Protein AF-A0A150S8U7-F1 (afdb_monomer)

Mean predicted aligned error: 3.91 Å

Organism: Sorangium cellulosum (NCBI:txid56)

Sequence (123 aa):
QQMMAIQYTLAMVSPQPTDPLVDKAYLEGILPKLAAAARTADKGKTPPDPVKATKGNRKIEVDMGKGCTERTPSNLLAQRAGSSLKAAYDAGILVVSCHDSLWECHQSTRDPDDVLCHAAPRR

Foldseek 3Di:
DVVVLVVVVCVLLDDDPPFADAAPVCVVLQLVQLLVLQVVQAPADADPRQWDQDDNSQEIEGEGADDFDQCSQQCSAVVGSPHGLQRSRNNNRQWYWYDHQFKIKIAGSVDRVDIDMDGDPDD

Structure (mmCIF, N/CA/C/O backbone):
data_AF-A0A150S8U7-F1
#
_entry.id   AF-A0A150S8U7-F1
#
loop_
_atom_site.group_PDB
_atom_site.id
_atom_site.type_symbol
_atom_site.label_atom_id
_atom_site.label_alt_id
_atom_site.label_comp_id
_atom_site.label_asym_id
_atom_site.label_entity_id
_atom_site.label_seq_id
_atom_site.pdbx_PDB_ins_code
_atom_site.Cartn_x
_atom_site.Cartn_y
_atom_site.Cartn_z
_atom_site.occupancy
_atom_site.B_iso_or_equiv
_atom_site.auth_seq_id
_atom_site.auth_comp_id
_atom_site.auth_asym_id
_atom_site.auth_atom_id
_atom_site.pdbx_PDB_model_num
ATOM 1 N N . GLN A 1 1 ? -9.887 2.140 -20.756 1.00 59.78 1 GLN A N 1
ATOM 2 C CA . GLN A 1 1 ? -9.363 1.226 -19.714 1.00 59.78 1 GLN A CA 1
ATOM 3 C C . GLN A 1 1 ? -8.787 1.982 -18.514 1.00 59.78 1 GLN A C 1
ATOM 5 O O . GLN A 1 1 ? -9.237 1.705 -17.414 1.00 59.78 1 GLN A O 1
ATOM 10 N N . GLN A 1 2 ? -7.914 2.987 -18.683 1.00 58.22 2 GLN A N 1
ATOM 11 C CA . GLN A 1 2 ? -7.396 3.778 -17.544 1.00 58.22 2 GLN A CA 1
ATOM 12 C C . GLN A 1 2 ? -8.481 4.482 -16.704 1.00 58.22 2 GLN A C 1
ATOM 14 O O . GLN A 1 2 ? -8.423 4.422 -15.483 1.00 58.22 2 GLN A O 1
ATOM 19 N N . MET A 1 3 ? -9.515 5.072 -17.323 1.00 63.66 3 MET A N 1
ATOM 20 C CA . MET A 1 3 ? -10.617 5.695 -16.560 1.00 63.66 3 MET A CA 1
ATOM 21 C C . MET A 1 3 ? -11.361 4.702 -15.647 1.00 63.66 3 MET A C 1
ATOM 23 O O . MET A 1 3 ? -11.727 5.062 -14.533 1.00 63.66 3 MET A O 1
ATOM 27 N N . MET A 1 4 ? -11.531 3.448 -16.085 1.00 70.56 4 MET A N 1
ATOM 28 C CA . MET A 1 4 ? -12.193 2.404 -15.288 1.00 70.56 4 MET A CA 1
ATOM 29 C C . MET A 1 4 ? -11.333 1.977 -14.097 1.00 70.56 4 MET A C 1
ATOM 31 O O . MET A 1 4 ? -11.852 1.808 -12.999 1.00 70.56 4 MET A O 1
ATOM 35 N N . ALA A 1 5 ? -10.016 1.860 -14.290 1.00 73.69 5 ALA A N 1
ATOM 36 C CA . ALA A 1 5 ? -9.088 1.553 -13.207 1.00 73.69 5 ALA A CA 1
ATOM 37 C C . ALA A 1 5 ? -9.086 2.650 -12.129 1.00 73.69 5 ALA A C 1
ATOM 39 O O . ALA A 1 5 ? -9.141 2.355 -10.940 1.00 73.69 5 ALA A O 1
ATOM 40 N N . ILE A 1 6 ? -9.129 3.927 -12.521 1.00 72.50 6 ILE A N 1
ATOM 41 C CA . ILE A 1 6 ? -9.225 5.043 -11.565 1.00 72.50 6 ILE A CA 1
ATOM 42 C C . ILE A 1 6 ? -10.532 4.970 -10.759 1.00 72.50 6 ILE A C 1
ATOM 44 O O . ILE A 1 6 ? -10.514 5.119 -9.541 1.00 72.50 6 ILE A O 1
ATOM 48 N N . GLN A 1 7 ? -11.669 4.710 -11.408 1.00 76.19 7 GLN A N 1
ATOM 49 C CA . GLN A 1 7 ? -12.949 4.573 -10.702 1.00 76.19 7 GLN A CA 1
ATOM 50 C C . GLN A 1 7 ? -12.953 3.381 -9.739 1.00 76.19 7 GLN A C 1
ATOM 52 O O . GLN A 1 7 ? -13.422 3.504 -8.609 1.00 76.19 7 GLN A O 1
ATOM 57 N N . TYR A 1 8 ? -12.384 2.249 -10.152 1.00 79.94 8 TYR A N 1
ATOM 58 C CA . TYR A 1 8 ? -12.320 1.056 -9.315 1.00 79.94 8 TYR A CA 1
ATOM 59 C C . TYR A 1 8 ? -11.376 1.239 -8.121 1.00 79.94 8 TYR A C 1
ATOM 61 O O . TYR A 1 8 ? -11.747 0.942 -6.992 1.00 79.94 8 TYR A O 1
ATOM 69 N N . THR A 1 9 ? -10.197 1.837 -8.319 1.00 80.56 9 THR A N 1
ATOM 70 C CA . THR A 1 9 ? -9.272 2.144 -7.211 1.00 80.56 9 THR A CA 1
ATOM 71 C C . THR A 1 9 ? -9.876 3.117 -6.196 1.00 80.56 9 THR A C 1
ATOM 73 O O . THR A 1 9 ? -9.630 2.981 -4.995 1.00 80.56 9 THR A O 1
ATOM 76 N N . LEU A 1 10 ? -10.707 4.068 -6.642 1.00 83.56 10 LEU A N 1
ATOM 77 C CA . LEU A 1 10 ? -11.494 4.924 -5.750 1.00 83.56 10 LEU A CA 1
ATOM 78 C C . LEU A 1 10 ? -12.527 4.120 -4.956 1.00 83.56 10 LEU A C 1
ATOM 80 O O . LEU A 1 10 ? -12.690 4.376 -3.765 1.00 83.56 10 LEU A O 1
ATOM 84 N N . ALA A 1 11 ? -13.191 3.142 -5.572 1.00 86.31 11 ALA A N 1
ATOM 85 C CA . ALA A 1 11 ? -14.135 2.269 -4.879 1.00 86.31 11 ALA A CA 1
ATOM 86 C C . ALA A 1 11 ? -13.437 1.381 -3.830 1.00 86.31 11 ALA A C 1
ATOM 88 O O . ALA A 1 11 ? -13.929 1.270 -2.708 1.00 86.31 11 ALA A O 1
ATOM 89 N N . MET A 1 12 ? -12.255 0.837 -4.142 1.00 89.12 12 MET A N 1
ATOM 90 C CA . MET A 1 12 ? -11.473 0.011 -3.208 1.00 89.12 12 MET A CA 1
ATOM 91 C C . MET A 1 12 ? -11.088 0.770 -1.927 1.00 89.12 12 MET A C 1
ATOM 93 O O . MET A 1 12 ? -11.117 0.202 -0.839 1.00 89.12 12 MET A O 1
ATOM 97 N N . VAL A 1 13 ? -10.751 2.063 -2.032 1.00 90.88 13 VAL A N 1
ATOM 98 C CA . VAL A 1 13 ? -10.351 2.897 -0.878 1.00 90.88 13 VAL A CA 1
ATOM 99 C C . VAL A 1 13 ? -11.517 3.654 -0.231 1.00 90.88 13 VAL A C 1
ATOM 101 O O . VAL A 1 13 ? -11.338 4.318 0.792 1.00 90.88 13 VAL A O 1
ATOM 104 N N . SER A 1 14 ? -12.712 3.591 -0.819 1.00 89.50 14 SER A N 1
ATOM 105 C CA . SER A 1 14 ? -13.884 4.272 -0.274 1.00 89.50 14 SER A CA 1
ATOM 106 C C . SER A 1 14 ? -14.325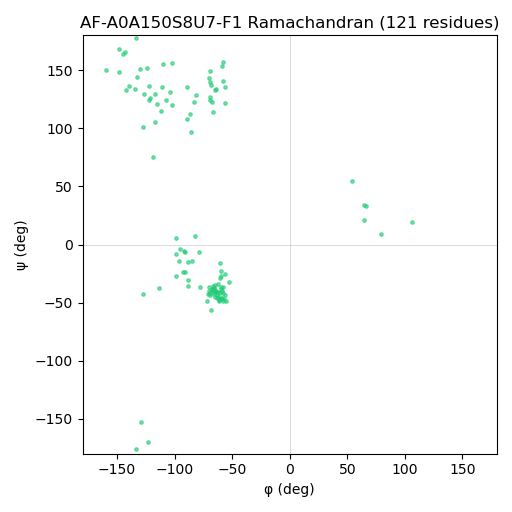 3.591 1.029 1.00 89.50 14 SER A C 1
ATOM 108 O O . SER A 1 14 ? -14.554 2.375 1.028 1.00 89.50 14 SER A O 1
ATOM 110 N N . PRO A 1 15 ? -14.434 4.343 2.142 1.00 87.44 15 PRO A N 1
ATOM 111 C CA . PRO A 1 15 ? -14.848 3.785 3.418 1.00 87.44 15 PRO A CA 1
ATOM 112 C C . PRO A 1 15 ? -16.322 3.377 3.386 1.00 87.44 15 PRO A C 1
ATOM 114 O O . PRO A 1 15 ? -17.173 4.097 2.862 1.00 87.44 15 PRO A O 1
ATOM 117 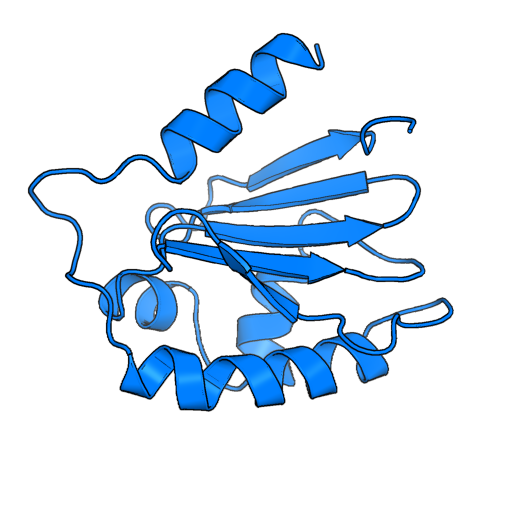N N . GLN A 1 16 ? -16.619 2.239 3.996 1.00 91.81 16 GLN A N 1
ATOM 118 C CA . GLN A 1 16 ? -17.958 1.756 4.303 1.00 91.81 16 GLN A CA 1
ATOM 119 C C . GLN A 1 16 ? -18.268 1.988 5.792 1.00 91.81 16 GLN A C 1
ATOM 121 O O . GLN A 1 16 ? -17.341 2.056 6.602 1.00 91.81 16 GLN A O 1
ATOM 126 N N . PRO A 1 17 ? -19.551 2.080 6.193 1.00 90.00 17 PRO A N 1
ATOM 127 C CA . PRO A 1 17 ? -19.930 2.309 7.593 1.00 90.00 17 PRO A CA 1
ATOM 128 C C . PRO A 1 17 ? -19.379 1.275 8.586 1.00 90.00 17 PRO A C 1
ATOM 130 O O . PRO A 1 17 ? -19.235 1.576 9.766 1.00 90.00 17 PRO A O 1
ATOM 133 N N . THR A 1 18 ? -19.086 0.064 8.113 1.00 91.38 18 THR A N 1
ATOM 134 C CA . THR A 1 18 ? -18.569 -1.055 8.910 1.00 91.38 18 THR A CA 1
ATOM 135 C C . THR A 1 18 ? -17.047 -1.178 8.881 1.00 91.38 18 THR A C 1
ATOM 137 O O . THR A 1 18 ? -16.509 -2.059 9.550 1.00 91.38 18 THR A O 1
ATOM 140 N N . ASP A 1 19 ? -16.345 -0.351 8.099 1.00 93.25 19 ASP A N 1
ATOM 141 C CA . ASP A 1 19 ? -14.887 -0.420 8.035 1.00 93.25 19 ASP A CA 1
ATOM 142 C C . ASP A 1 19 ? -14.262 0.070 9.351 1.00 93.25 19 ASP A C 1
ATOM 144 O O . ASP A 1 19 ? -14.719 1.070 9.921 1.00 93.25 19 ASP A O 1
ATOM 148 N N . PRO A 1 20 ? -13.156 -0.548 9.801 1.00 95.50 20 PRO A N 1
ATOM 149 C CA . PRO A 1 20 ? -12.441 -0.088 10.980 1.00 95.50 20 PRO A CA 1
ATOM 150 C C . PRO A 1 20 ? -11.950 1.360 10.858 1.00 95.50 20 PRO A C 1
ATOM 152 O O . PRO A 1 20 ? -11.699 1.902 9.765 1.00 95.50 20 PRO A O 1
ATOM 155 N N . LEU A 1 21 ? -11.803 1.998 12.019 1.00 96.06 21 LEU A N 1
ATOM 156 C CA . LEU A 1 21 ? -11.125 3.283 12.132 1.00 96.06 21 LEU A CA 1
ATOM 157 C C . LEU A 1 21 ? -9.629 3.098 11.878 1.00 96.06 21 LEU A C 1
ATOM 159 O O . LEU A 1 21 ? -9.061 2.053 12.180 1.00 96.06 21 LEU A O 1
ATOM 163 N N . VAL A 1 22 ? -8.995 4.133 11.331 1.00 96.56 22 VAL A N 1
ATOM 164 C CA . VAL A 1 22 ? -7.556 4.102 11.068 1.00 96.56 22 VAL A CA 1
ATOM 165 C C . VAL A 1 22 ? -6.783 4.077 12.385 1.00 96.56 22 VAL A C 1
ATOM 167 O O . VAL A 1 22 ? -6.878 5.014 13.182 1.00 96.56 22 VAL A O 1
ATOM 170 N N . ASP A 1 23 ? -5.960 3.049 12.559 1.00 97.31 23 ASP A N 1
ATOM 171 C CA . ASP A 1 23 ? -4.993 2.949 13.643 1.00 97.31 23 ASP A CA 1
ATOM 172 C C . ASP A 1 23 ? -3.675 3.635 13.243 1.00 97.31 23 ASP A C 1
ATOM 174 O O . ASP A 1 23 ? -2.933 3.193 12.360 1.00 97.31 23 ASP A O 1
ATOM 178 N N . LYS A 1 24 ? -3.373 4.748 13.918 1.00 95.62 24 LYS A N 1
ATOM 179 C CA . LYS A 1 24 ? -2.141 5.512 13.692 1.00 95.62 24 LYS A CA 1
ATOM 180 C C . LYS A 1 24 ? -0.892 4.777 14.180 1.00 95.62 24 LYS A C 1
ATOM 182 O O . LYS A 1 24 ? 0.134 4.858 13.511 1.00 95.62 24 LYS A O 1
ATOM 187 N N . ALA A 1 25 ? -0.973 4.045 15.292 1.00 96.31 25 ALA A N 1
ATOM 188 C CA . ALA A 1 25 ? 0.169 3.319 15.843 1.00 96.31 25 ALA A CA 1
ATOM 189 C C . ALA A 1 25 ? 0.577 2.168 14.913 1.00 96.31 25 ALA A C 1
ATOM 191 O O . ALA A 1 25 ? 1.766 1.938 14.678 1.00 96.31 25 ALA A O 1
ATOM 192 N N . TYR A 1 26 ? -0.408 1.496 14.308 1.00 96.62 26 TYR A N 1
ATOM 193 C CA . TYR A 1 26 ? -0.146 0.512 13.260 1.00 96.62 26 TYR A CA 1
ATOM 194 C C . TYR A 1 26 ? 0.603 1.132 12.072 1.00 96.62 26 TYR A C 1
ATOM 196 O O . TYR A 1 26 ? 1.600 0.570 11.613 1.00 96.62 26 TYR A O 1
ATOM 204 N N . LEU A 1 27 ? 0.169 2.303 11.592 1.00 96.44 27 LEU A N 1
ATOM 205 C CA . LEU A 1 27 ? 0.824 3.003 10.483 1.00 96.44 27 LEU A CA 1
ATOM 206 C C . LEU A 1 27 ? 2.269 3.391 10.799 1.00 96.44 27 LEU A C 1
ATOM 208 O O . LEU A 1 27 ? 3.168 3.097 10.011 1.00 96.44 27 LEU A O 1
ATOM 212 N N . GLU A 1 28 ? 2.504 3.997 11.960 1.00 96.06 28 GLU A N 1
ATOM 213 C CA . GLU A 1 28 ? 3.846 4.368 12.420 1.00 96.06 28 GLU A CA 1
ATOM 214 C C . GLU A 1 28 ? 4.779 3.151 12.496 1.00 96.06 28 GLU A C 1
ATOM 216 O O . GLU A 1 28 ? 5.952 3.239 12.131 1.00 96.06 28 GLU A O 1
ATOM 221 N N . GLY A 1 29 ? 4.251 1.988 12.891 1.00 95.50 29 GLY A N 1
ATOM 222 C CA . GLY A 1 29 ? 5.008 0.741 12.945 1.00 95.50 29 GLY A CA 1
ATOM 223 C C . GLY A 1 29 ? 5.225 0.060 11.589 1.00 95.50 29 GLY A C 1
ATOM 224 O O . GLY A 1 29 ? 6.276 -0.551 11.375 1.00 95.50 29 GLY A O 1
ATOM 225 N N . ILE A 1 30 ? 4.251 0.115 10.673 1.00 96.94 30 ILE A N 1
ATOM 226 C CA . ILE A 1 30 ? 4.284 -0.663 9.424 1.00 96.94 30 ILE A CA 1
ATOM 227 C C . ILE A 1 30 ? 4.993 0.063 8.279 1.00 96.94 30 ILE A C 1
ATOM 229 O O . ILE A 1 30 ? 5.688 -0.584 7.496 1.00 96.94 30 ILE A O 1
ATOM 233 N N . LEU A 1 31 ? 4.871 1.390 8.179 1.00 96.81 31 LEU A N 1
ATOM 234 C CA . LEU A 1 31 ? 5.474 2.173 7.097 1.00 96.81 31 LEU A CA 1
ATOM 235 C C . LEU A 1 31 ? 7.005 2.004 7.003 1.00 96.81 31 LEU A C 1
ATOM 237 O O . LEU A 1 31 ? 7.483 1.689 5.909 1.00 96.81 31 LEU A O 1
ATOM 241 N N . PRO A 1 32 ? 7.800 2.114 8.091 1.00 96.19 32 PRO A N 1
ATOM 242 C CA . PRO A 1 32 ? 9.245 1.889 8.006 1.00 96.19 32 PRO A CA 1
ATOM 243 C C . PRO A 1 32 ? 9.596 0.438 7.645 1.00 96.19 32 PRO A C 1
ATOM 245 O O . PRO A 1 32 ? 10.546 0.203 6.895 1.00 96.19 32 PRO A O 1
ATOM 248 N N . LYS A 1 33 ? 8.808 -0.544 8.109 1.00 95.69 33 LYS A N 1
ATOM 249 C CA . LYS A 1 33 ? 8.996 -1.962 7.757 1.00 95.69 33 LYS A CA 1
ATOM 250 C C . LYS A 1 33 ? 8.731 -2.210 6.276 1.00 95.69 33 LYS A C 1
ATOM 252 O O . LYS A 1 33 ? 9.509 -2.902 5.627 1.00 95.69 33 LYS A O 1
ATOM 257 N N . LEU A 1 34 ? 7.678 -1.609 5.723 1.00 95.88 34 LEU A N 1
ATOM 258 C CA . LEU A 1 34 ? 7.385 -1.664 4.293 1.00 95.88 34 LEU A CA 1
ATOM 259 C C . LEU A 1 34 ? 8.451 -0.933 3.471 1.00 95.88 34 LEU A C 1
ATOM 261 O O . LEU A 1 34 ? 8.810 -1.406 2.399 1.00 95.88 34 LEU A O 1
ATOM 265 N N . ALA A 1 35 ? 9.014 0.169 3.970 1.00 95.62 35 ALA A N 1
ATOM 266 C CA . ALA A 1 35 ? 10.108 0.857 3.288 1.00 95.62 35 ALA A CA 1
ATOM 267 C C . ALA A 1 35 ? 11.386 0.005 3.245 1.00 95.62 35 ALA A C 1
ATOM 269 O O . ALA A 1 35 ? 12.093 -0.008 2.236 1.00 95.62 35 ALA A O 1
ATOM 270 N N . ALA A 1 36 ? 11.692 -0.732 4.315 1.00 93.94 36 ALA A N 1
ATOM 271 C CA . ALA A 1 36 ? 12.756 -1.735 4.302 1.00 93.94 36 ALA A CA 1
ATOM 272 C C . ALA A 1 36 ? 12.420 -2.894 3.344 1.00 93.94 36 ALA A C 1
ATOM 274 O O . ALA A 1 36 ? 13.250 -3.269 2.519 1.00 93.94 36 ALA A O 1
ATOM 275 N N . ALA A 1 37 ? 11.186 -3.404 3.386 1.00 92.56 37 ALA A N 1
ATOM 276 C CA . ALA A 1 37 ? 10.704 -4.461 2.502 1.00 92.56 37 ALA A CA 1
ATOM 277 C C . ALA A 1 37 ? 10.841 -4.092 1.020 1.00 92.56 37 ALA A C 1
ATOM 279 O O . ALA A 1 37 ? 11.379 -4.885 0.248 1.00 92.56 37 ALA A O 1
ATOM 280 N N . ALA A 1 38 ? 10.419 -2.884 0.640 1.00 93.06 38 ALA A N 1
ATOM 281 C CA . ALA A 1 38 ? 10.512 -2.368 -0.719 1.00 93.06 38 ALA A CA 1
ATOM 282 C C . ALA A 1 38 ? 11.957 -2.423 -1.223 1.00 93.06 38 ALA A C 1
ATOM 284 O O . ALA A 1 38 ? 12.208 -3.029 -2.256 1.00 93.06 38 ALA A O 1
ATOM 285 N N . ARG A 1 39 ? 12.923 -1.932 -0.433 1.00 93.12 39 ARG A N 1
ATOM 286 C CA . ARG A 1 39 ? 14.356 -1.964 -0.786 1.00 93.12 39 ARG A CA 1
ATOM 287 C C . ARG A 1 39 ? 14.911 -3.376 -1.000 1.00 93.12 39 ARG A C 1
ATOM 289 O O . ARG A 1 39 ? 15.872 -3.539 -1.740 1.00 93.12 39 ARG A O 1
A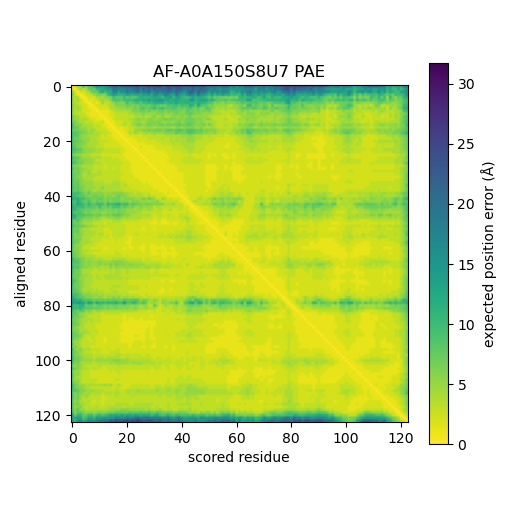TOM 296 N N . THR A 1 40 ? 14.328 -4.390 -0.359 1.00 89.56 40 THR A N 1
ATOM 297 C CA . THR A 1 40 ? 14.739 -5.797 -0.539 1.00 89.56 40 THR A CA 1
ATOM 298 C C . THR A 1 40 ? 14.025 -6.507 -1.688 1.00 89.56 40 THR A C 1
ATOM 300 O O . THR A 1 40 ? 14.569 -7.448 -2.260 1.00 89.56 40 THR A O 1
ATOM 303 N N . ALA A 1 41 ? 12.785 -6.115 -1.986 1.00 87.81 41 ALA A N 1
ATOM 304 C CA . ALA A 1 41 ? 11.941 -6.760 -2.989 1.00 87.81 41 ALA A CA 1
ATOM 305 C C . ALA A 1 41 ? 12.094 -6.132 -4.382 1.00 87.81 41 ALA A C 1
ATOM 307 O O . ALA A 1 41 ? 11.801 -6.782 -5.387 1.00 87.81 41 ALA A O 1
ATOM 308 N N . ASP A 1 42 ? 12.522 -4.873 -4.433 1.00 86.44 42 ASP A N 1
ATOM 309 C CA . ASP A 1 42 ? 12.738 -4.120 -5.659 1.00 86.44 42 ASP A CA 1
ATOM 310 C C . ASP A 1 42 ? 13.860 -4.726 -6.501 1.00 86.44 42 ASP A C 1
ATOM 312 O O . ASP A 1 42 ? 14.941 -5.057 -6.017 1.00 86.44 42 ASP A O 1
ATOM 316 N N . LYS A 1 43 ? 13.577 -4.880 -7.793 1.00 88.44 43 LYS A N 1
ATOM 317 C CA . LYS A 1 43 ? 14.516 -5.404 -8.792 1.00 88.44 43 LYS A CA 1
ATOM 318 C C . LYS A 1 43 ? 15.186 -4.286 -9.597 1.00 88.44 43 LYS A C 1
ATOM 320 O O . LYS A 1 43 ? 15.863 -4.565 -10.585 1.00 88.44 43 LYS A O 1
ATOM 325 N N . GLY A 1 44 ? 14.937 -3.032 -9.231 1.00 89.06 44 GLY A N 1
ATOM 326 C CA . GLY A 1 44 ? 15.514 -1.824 -9.801 1.00 89.06 44 GLY A CA 1
ATOM 327 C C . GLY A 1 44 ? 16.087 -0.909 -8.719 1.00 89.06 44 GLY A C 1
ATOM 328 O O . GLY A 1 44 ? 16.518 -1.356 -7.658 1.00 89.06 44 GLY A O 1
ATOM 329 N N . LYS A 1 45 ? 16.127 0.396 -9.004 1.00 91.19 45 LYS A N 1
ATOM 330 C CA . LYS A 1 45 ? 16.580 1.406 -8.044 1.00 91.19 45 LYS A CA 1
ATOM 331 C C . LYS A 1 45 ? 15.395 1.894 -7.214 1.00 91.19 45 LYS A C 1
ATOM 333 O O . LYS A 1 45 ? 14.577 2.659 -7.721 1.00 91.19 45 LYS A O 1
ATOM 338 N N . THR A 1 46 ? 15.353 1.500 -5.944 1.00 91.25 46 THR A N 1
ATOM 339 C CA . THR A 1 46 ? 14.310 1.954 -5.018 1.00 91.25 46 THR A CA 1
ATOM 340 C C . THR A 1 46 ? 14.397 3.461 -4.788 1.00 91.25 46 THR A C 1
ATOM 342 O O . THR A 1 46 ? 15.496 3.978 -4.551 1.00 91.25 46 THR A O 1
ATOM 345 N N . PRO A 1 47 ? 13.267 4.185 -4.843 1.00 91.00 47 PRO A N 1
ATOM 346 C CA . PRO A 1 47 ? 13.217 5.592 -4.467 1.00 91.00 47 PRO A CA 1
ATOM 347 C C . PRO A 1 47 ? 13.676 5.830 -3.014 1.00 91.00 47 PRO A C 1
ATOM 349 O O . PRO A 1 47 ? 13.596 4.915 -2.191 1.00 91.00 47 PRO A O 1
ATOM 352 N N . PRO A 1 48 ? 14.134 7.049 -2.664 1.00 90.06 48 PRO A N 1
ATOM 353 C CA . PRO A 1 48 ? 14.527 7.387 -1.292 1.00 90.06 48 PRO A CA 1
ATOM 354 C C . PRO A 1 48 ? 13.409 7.156 -0.266 1.00 90.06 48 PRO A C 1
ATOM 356 O O . PRO A 1 48 ? 13.660 6.526 0.764 1.00 90.06 48 PRO A O 1
ATOM 359 N N . ASP A 1 49 ? 12.183 7.564 -0.613 1.00 91.56 49 ASP A N 1
ATOM 360 C CA . ASP A 1 49 ? 10.973 7.458 0.210 1.00 91.56 49 ASP A CA 1
ATOM 361 C C . ASP A 1 49 ? 9.930 6.577 -0.493 1.00 91.56 49 ASP A C 1
ATOM 363 O O . ASP A 1 49 ? 8.970 7.079 -1.079 1.00 91.56 49 ASP A O 1
ATOM 367 N N . PRO A 1 50 ? 10.125 5.247 -0.499 1.00 94.69 50 PRO A N 1
ATOM 368 C CA . PRO A 1 50 ? 9.334 4.352 -1.331 1.00 94.69 50 PRO A CA 1
ATOM 369 C C . PRO A 1 50 ? 7.951 4.061 -0.755 1.00 94.69 50 PRO A C 1
ATOM 371 O O . PRO A 1 50 ? 7.188 3.363 -1.398 1.00 94.69 50 PRO A O 1
ATOM 374 N N . VAL A 1 51 ? 7.617 4.499 0.462 1.00 97.00 51 VAL A N 1
ATOM 375 C CA . VAL A 1 51 ? 6.349 4.129 1.107 1.00 97.00 51 VAL A CA 1
ATOM 376 C C . VAL A 1 51 ? 5.681 5.335 1.732 1.00 97.00 51 VAL A C 1
ATOM 378 O O . VAL A 1 51 ? 6.314 6.095 2.462 1.00 97.00 51 VAL A O 1
ATOM 381 N N . LYS A 1 52 ? 4.378 5.476 1.490 1.00 96.31 52 LY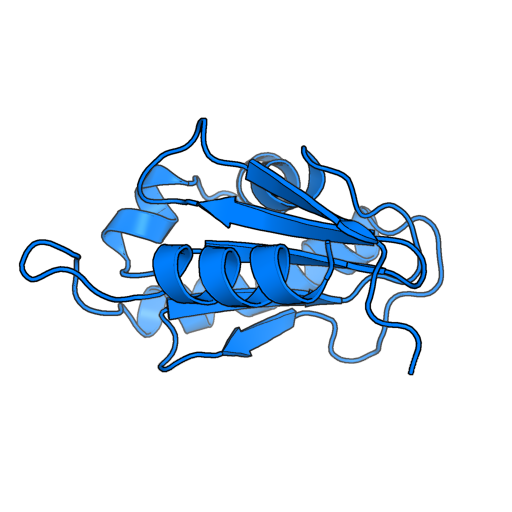S A N 1
ATOM 382 C CA . LYS A 1 52 ? 3.553 6.548 2.054 1.00 96.31 52 LYS A CA 1
ATOM 383 C C . LYS A 1 52 ? 2.118 6.085 2.277 1.00 96.31 52 LYS A C 1
ATOM 385 O O . LYS A 1 52 ? 1.587 5.281 1.512 1.00 96.31 52 LYS A O 1
ATOM 390 N N . ALA A 1 53 ? 1.475 6.630 3.304 1.00 96.12 53 ALA A N 1
ATOM 391 C CA . ALA A 1 53 ? 0.036 6.500 3.491 1.00 96.12 53 ALA A CA 1
ATOM 392 C C . ALA A 1 53 ? -0.691 7.645 2.765 1.00 96.12 53 ALA A C 1
ATOM 394 O O . ALA A 1 53 ? -0.275 8.801 2.835 1.00 96.12 53 ALA A O 1
ATOM 395 N N . THR A 1 54 ? -1.772 7.337 2.053 1.00 94.25 54 THR A N 1
ATOM 396 C CA . THR A 1 54 ? -2.588 8.299 1.300 1.00 94.25 54 THR A CA 1
ATOM 397 C C . THR A 1 54 ? -4.079 8.073 1.574 1.00 94.25 54 THR A C 1
ATOM 399 O O . THR A 1 54 ? -4.465 7.181 2.335 1.00 94.25 54 THR A O 1
ATOM 402 N N . LYS A 1 55 ? -4.941 8.922 0.991 1.00 92.62 55 LYS A N 1
ATOM 403 C CA . LYS A 1 55 ? -6.414 8.805 1.065 1.00 92.62 55 LYS A CA 1
ATOM 404 C C . LYS A 1 55 ? -6.937 8.712 2.505 1.00 92.62 55 LYS A C 1
ATOM 406 O O . LYS A 1 55 ? -7.623 7.767 2.877 1.00 92.62 55 LYS A O 1
ATOM 411 N N . GLY A 1 56 ? -6.565 9.695 3.327 1.00 92.62 56 GLY A N 1
ATOM 412 C CA . GLY A 1 56 ? -6.957 9.724 4.739 1.00 92.62 56 GLY A CA 1
ATOM 413 C C . GLY A 1 56 ? -6.373 8.557 5.533 1.00 92.62 56 GLY A C 1
ATOM 414 O O . GLY A 1 56 ? -7.034 8.050 6.432 1.00 92.62 56 GLY A O 1
ATOM 415 N N . ASN A 1 57 ? -5.160 8.124 5.173 1.00 95.88 57 ASN A N 1
ATOM 416 C CA . ASN A 1 57 ? -4.440 7.009 5.783 1.00 95.88 57 ASN A CA 1
ATOM 417 C C . ASN A 1 57 ? -5.108 5.633 5.612 1.00 95.88 57 ASN A C 1
ATOM 419 O O . ASN A 1 57 ? -4.806 4.714 6.362 1.00 95.88 57 ASN A O 1
ATOM 423 N N . ARG A 1 58 ? -5.985 5.475 4.612 1.00 96.19 58 ARG A N 1
ATOM 424 C CA . ARG A 1 58 ? -6.637 4.196 4.278 1.00 96.19 58 ARG A CA 1
ATOM 425 C C . ARG A 1 58 ? -5.977 3.455 3.115 1.00 96.19 58 ARG A C 1
ATOM 427 O O . ARG A 1 58 ? -6.336 2.313 2.845 1.00 96.19 58 ARG A O 1
ATOM 434 N N . LYS A 1 59 ? -5.019 4.077 2.425 1.00 96.81 59 LYS A N 1
ATOM 435 C CA . LYS A 1 59 ? -4.208 3.437 1.382 1.00 96.81 59 LYS A CA 1
ATOM 436 C C . LYS A 1 59 ? -2.734 3.535 1.745 1.00 96.81 59 LYS A C 1
ATOM 438 O O . LYS A 1 59 ? -2.286 4.606 2.142 1.00 96.81 59 LYS A O 1
ATOM 443 N N . ILE A 1 60 ? -1.984 2.454 1.571 1.00 97.75 60 ILE A N 1
ATOM 444 C CA . ILE A 1 60 ? -0.518 2.479 1.605 1.00 97.75 60 ILE A CA 1
ATOM 445 C C . ILE A 1 60 ? -0.008 2.287 0.179 1.00 97.75 60 ILE A C 1
ATOM 447 O O . ILE A 1 60 ? -0.357 1.312 -0.479 1.00 97.75 60 ILE A O 1
ATOM 451 N N . GLU A 1 61 ? 0.808 3.219 -0.296 1.00 96.56 61 GLU A N 1
ATOM 452 C CA . GLU A 1 61 ? 1.453 3.167 -1.607 1.00 96.56 61 GLU A CA 1
ATOM 453 C C . GLU A 1 61 ? 2.922 2.794 -1.436 1.00 96.56 61 GLU A C 1
ATOM 455 O O . GLU A 1 61 ? 3.608 3.390 -0.603 1.00 96.56 61 GLU A O 1
ATOM 460 N N . VAL A 1 62 ? 3.387 1.823 -2.225 1.00 96.88 62 VAL A N 1
ATOM 461 C CA . VAL A 1 62 ? 4.784 1.388 -2.286 1.00 96.88 62 VAL A CA 1
ATOM 462 C C . VAL A 1 62 ? 5.351 1.641 -3.686 1.00 96.88 62 VAL A C 1
ATOM 464 O O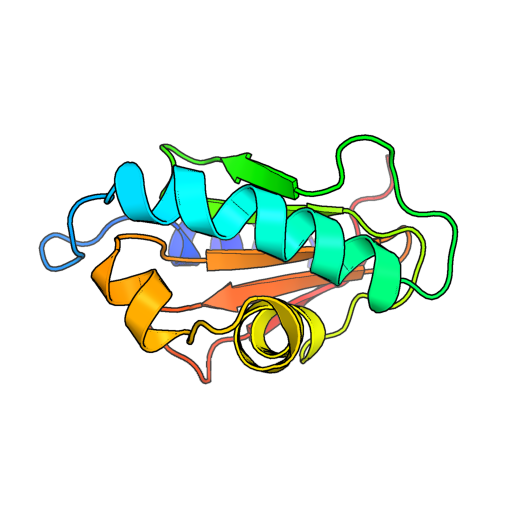 . VAL A 1 62 ? 5.050 0.919 -4.633 1.00 96.88 62 VAL A O 1
ATOM 467 N N . ASP A 1 63 ? 6.185 2.663 -3.815 1.00 96.25 63 ASP A N 1
ATOM 468 C CA . ASP A 1 63 ? 6.922 3.004 -5.026 1.00 96.25 63 ASP A CA 1
ATOM 469 C C . ASP A 1 63 ? 8.186 2.135 -5.162 1.00 96.25 63 ASP A C 1
ATOM 471 O O . ASP A 1 63 ? 9.011 2.030 -4.250 1.00 96.25 63 ASP A O 1
ATOM 475 N N . MET A 1 64 ? 8.350 1.519 -6.330 1.00 94.56 64 MET A N 1
ATOM 476 C CA . MET A 1 64 ? 9.430 0.593 -6.668 1.00 94.56 64 MET A CA 1
ATOM 477 C C . MET A 1 64 ? 10.077 0.991 -7.998 1.00 94.56 64 MET A C 1
ATOM 479 O O . MET A 1 64 ? 9.433 1.538 -8.891 1.00 94.56 64 MET A O 1
ATOM 483 N N . GLY A 1 65 ? 11.363 0.684 -8.163 1.00 91.94 65 GLY A N 1
ATOM 484 C CA . GLY A 1 65 ? 12.054 0.832 -9.441 1.00 91.94 65 GLY A CA 1
ATOM 485 C C . GLY A 1 65 ? 11.596 -0.207 -10.469 1.00 91.94 65 GLY A C 1
ATOM 486 O O . GLY A 1 65 ? 11.402 0.127 -11.639 1.00 91.94 65 GLY A O 1
ATOM 487 N N . LYS A 1 66 ? 11.426 -1.469 -10.044 1.00 92.88 66 LYS A N 1
ATOM 488 C CA . LYS A 1 66 ? 10.907 -2.570 -10.873 1.00 92.88 66 LYS A CA 1
ATOM 489 C C . LYS A 1 66 ? 10.366 -3.722 -10.024 1.00 92.88 66 LYS A C 1
ATOM 491 O O . LYS A 1 66 ? 10.932 -4.066 -8.990 1.00 92.88 66 LYS A O 1
ATOM 496 N N . GLY A 1 67 ? 9.371 -4.429 -10.553 1.00 91.94 67 GLY A N 1
ATOM 497 C CA . GLY A 1 67 ? 8.891 -5.696 -9.995 1.00 91.94 67 GLY A CA 1
ATOM 498 C C . GLY A 1 67 ? 7.546 -5.580 -9.287 1.00 91.94 67 GLY A C 1
ATOM 499 O O . GLY A 1 67 ? 7.195 -6.466 -8.502 1.00 91.94 67 GLY A O 1
ATOM 500 N N . CYS A 1 68 ? 6.788 -4.519 -9.569 1.00 95.62 68 CYS A N 1
ATOM 501 C CA . CYS A 1 68 ? 5.395 -4.462 -9.174 1.00 95.62 68 CYS A CA 1
ATOM 502 C C . CYS A 1 68 ? 4.589 -5.482 -9.993 1.00 95.62 68 CYS A C 1
ATOM 504 O O . CYS A 1 68 ? 4.689 -5.555 -11.217 1.00 95.62 68 CYS A O 1
ATOM 506 N N . THR A 1 69 ? 3.844 -6.325 -9.286 1.00 95.38 69 THR A N 1
ATOM 507 C CA . THR A 1 69 ? 2.976 -7.377 -9.826 1.00 95.38 69 THR A CA 1
ATOM 508 C C . THR A 1 69 ? 1.791 -7.552 -8.880 1.00 95.38 69 THR A C 1
ATOM 510 O O . THR A 1 69 ? 1.847 -7.081 -7.744 1.00 95.38 69 THR A O 1
ATOM 513 N N . GLU A 1 70 ? 0.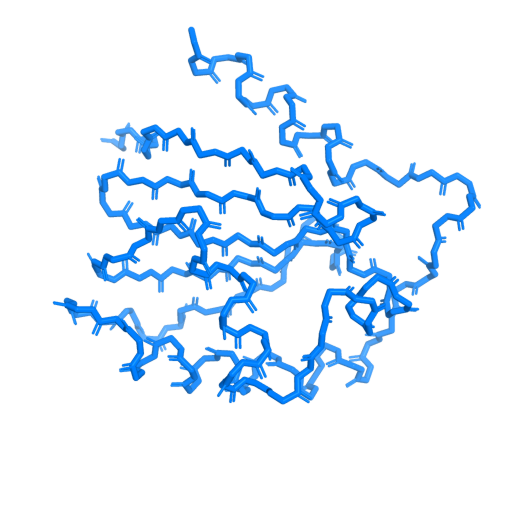760 -8.285 -9.294 1.00 94.25 70 GLU A N 1
ATOM 514 C CA . GLU A 1 70 ? -0.441 -8.561 -8.483 1.00 94.25 70 GLU A CA 1
ATOM 515 C C . GLU A 1 70 ? -0.129 -9.138 -7.093 1.00 94.25 70 GLU A C 1
ATOM 517 O O . GLU A 1 70 ? -0.802 -8.828 -6.118 1.00 94.25 70 GLU A O 1
ATOM 522 N N . ARG A 1 71 ? 0.953 -9.917 -6.969 1.00 94.75 71 ARG A N 1
ATOM 523 C CA . ARG A 1 71 ? 1.355 -10.553 -5.705 1.00 94.75 71 ARG A CA 1
ATOM 524 C C . ARG A 1 71 ? 2.260 -9.680 -4.848 1.00 94.75 71 ARG A C 1
ATOM 526 O O . ARG A 1 71 ? 2.510 -9.993 -3.687 1.00 94.75 71 ARG A O 1
ATOM 533 N N . THR A 1 72 ? 2.832 -8.626 -5.420 1.00 95.44 72 THR A N 1
ATOM 534 C CA . THR A 1 72 ? 3.835 -7.811 -4.732 1.00 95.44 72 THR A CA 1
ATOM 535 C C . THR A 1 72 ? 3.257 -7.120 -3.485 1.00 95.44 72 THR A C 1
ATOM 537 O O . THR A 1 72 ? 3.892 -7.237 -2.436 1.00 95.44 72 THR A O 1
ATOM 540 N N . PRO A 1 73 ? 2.066 -6.483 -3.511 1.00 95.25 73 PRO A N 1
ATOM 541 C CA . PRO A 1 73 ? 1.511 -5.818 -2.329 1.00 95.25 73 PRO A CA 1
ATOM 542 C C . PRO A 1 73 ? 1.283 -6.762 -1.139 1.00 95.25 73 PRO A C 1
ATOM 544 O O . PRO A 1 73 ? 1.692 -6.456 -0.017 1.00 95.25 73 PRO A O 1
ATOM 547 N N . SER A 1 74 ? 0.686 -7.935 -1.376 1.00 94.81 74 SER A N 1
ATOM 548 C CA . SER A 1 74 ? 0.428 -8.921 -0.321 1.00 94.81 74 SER A CA 1
ATOM 549 C C . SER A 1 74 ? 1.725 -9.530 0.222 1.00 94.81 74 SER A C 1
ATOM 551 O O . SER A 1 74 ? 1.878 -9.659 1.438 1.00 94.81 74 SER A O 1
ATOM 553 N N . ASN A 1 75 ? 2.710 -9.805 -0.640 1.00 94.81 75 ASN A N 1
ATOM 554 C CA . ASN A 1 75 ? 4.023 -10.304 -0.220 1.00 94.81 75 ASN A CA 1
ATOM 555 C C . ASN A 1 75 ? 4.820 -9.285 0.609 1.00 94.81 75 ASN A C 1
ATOM 557 O O . ASN A 1 75 ? 5.501 -9.680 1.558 1.00 94.81 75 ASN A O 1
ATOM 561 N N . LEU A 1 76 ? 4.737 -7.989 0.284 1.00 93.88 76 LEU A N 1
ATOM 562 C CA . LEU A 1 76 ? 5.388 -6.926 1.058 1.00 93.88 76 LEU A CA 1
ATOM 563 C C . LEU A 1 76 ? 4.867 -6.889 2.502 1.00 93.88 76 LEU A C 1
ATOM 565 O O . LEU A 1 76 ? 5.664 -6.784 3.436 1.00 93.88 76 LEU A O 1
ATOM 569 N N . LEU A 1 77 ? 3.554 -7.046 2.699 1.00 92.50 77 LEU A N 1
ATOM 570 C CA . LEU A 1 77 ? 2.963 -7.162 4.034 1.00 92.50 77 LEU A CA 1
ATOM 571 C C . LEU A 1 77 ? 3.356 -8.474 4.729 1.00 92.50 77 LEU A C 1
ATOM 573 O O . LEU A 1 77 ? 3.917 -8.441 5.826 1.00 92.50 77 LEU A O 1
ATOM 577 N N . ALA A 1 78 ? 3.079 -9.613 4.087 1.00 89.44 78 ALA A N 1
ATOM 578 C CA . ALA A 1 78 ? 3.152 -10.935 4.708 1.00 89.44 78 ALA A CA 1
ATOM 579 C C . ALA A 1 78 ? 4.583 -11.414 4.970 1.00 89.44 78 ALA A C 1
ATOM 581 O O . ALA A 1 78 ? 4.908 -11.864 6.065 1.00 89.44 78 ALA A O 1
ATOM 582 N N . GLN A 1 79 ? 5.457 -11.320 3.969 1.00 85.12 79 GLN A N 1
ATOM 583 C CA . GLN A 1 79 ? 6.771 -11.970 4.013 1.00 85.12 79 GLN A CA 1
ATOM 584 C C . GLN A 1 79 ? 7.894 -11.050 4.486 1.00 85.12 79 GLN A C 1
ATOM 586 O O . GLN A 1 79 ? 9.009 -11.514 4.728 1.00 85.12 79 GLN A O 1
ATOM 591 N N . ARG A 1 80 ? 7.648 -9.737 4.529 1.00 77.25 80 ARG A N 1
ATOM 592 C CA . ARG A 1 80 ? 8.707 -8.741 4.739 1.00 77.25 80 ARG A CA 1
ATOM 593 C C . ARG A 1 80 ? 8.396 -7.773 5.872 1.00 77.25 80 ARG A C 1
ATOM 595 O O . ARG A 1 80 ? 9.283 -7.499 6.671 1.00 77.25 80 ARG A O 1
ATOM 602 N N . ALA A 1 81 ? 7.158 -7.289 5.972 1.00 85.62 81 ALA A N 1
ATOM 603 C CA . ALA A 1 81 ? 6.758 -6.377 7.043 1.00 85.62 81 ALA A CA 1
ATOM 604 C C . ALA A 1 81 ? 6.199 -7.085 8.294 1.00 85.62 81 ALA A C 1
ATOM 606 O O . ALA A 1 81 ? 5.971 -6.428 9.312 1.00 85.62 81 ALA A O 1
ATOM 607 N N . GLY A 1 82 ? 6.007 -8.410 8.238 1.00 88.50 82 GLY A N 1
ATOM 608 C CA . GLY A 1 82 ? 5.516 -9.212 9.363 1.00 88.50 82 GLY A CA 1
ATOM 609 C C . GLY A 1 82 ? 4.074 -8.881 9.752 1.00 88.50 82 GLY A C 1
ATOM 610 O O . GLY A 1 82 ? 3.742 -8.900 10.934 1.00 88.50 82 GLY A O 1
ATOM 611 N N . SER A 1 83 ? 3.246 -8.521 8.771 1.00 94.31 83 SER A N 1
ATOM 612 C CA . SER A 1 83 ? 1.820 -8.232 8.946 1.00 94.31 83 SER A CA 1
ATOM 613 C C . SER A 1 83 ? 0.975 -9.130 8.032 1.00 94.31 83 SER A C 1
ATOM 615 O O . SER A 1 83 ? 1.478 -10.077 7.436 1.00 94.31 83 SER A O 1
ATOM 617 N N . SER A 1 84 ? -0.320 -8.866 7.913 1.00 95.62 84 SER A N 1
ATOM 618 C CA . SER A 1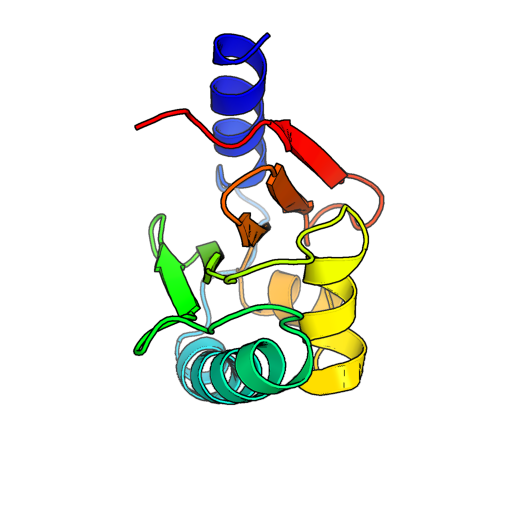 84 ? -1.229 -9.558 7.000 1.00 95.62 84 SER A CA 1
ATOM 619 C C . SER A 1 84 ? -2.258 -8.587 6.426 1.00 95.62 84 SER A C 1
ATOM 621 O O . SER A 1 84 ? -2.437 -7.482 6.942 1.00 95.62 84 SER A O 1
ATOM 623 N N . LEU A 1 85 ? -2.963 -8.997 5.366 1.00 96.12 85 LEU A N 1
ATOM 624 C CA . LEU A 1 85 ? -4.086 -8.219 4.829 1.00 96.12 85 LEU A CA 1
ATOM 625 C C . LEU A 1 85 ? -5.176 -8.017 5.888 1.00 96.12 85 LEU A C 1
ATOM 627 O O . LEU A 1 85 ? -5.673 -6.907 6.041 1.00 96.12 85 LEU A O 1
ATOM 631 N N . LYS A 1 86 ? -5.457 -9.053 6.689 1.00 96.12 86 LYS A N 1
ATOM 632 C CA . LYS A 1 86 ? -6.403 -8.987 7.808 1.00 96.12 86 LYS A CA 1
ATOM 633 C C . LYS A 1 86 ? -5.981 -7.958 8.859 1.00 96.12 86 LYS A C 1
ATOM 635 O O . LYS A 1 86 ? -6.799 -7.140 9.253 1.00 96.12 86 LYS A O 1
ATOM 640 N N . ALA A 1 87 ? -4.713 -7.964 9.274 1.00 96.81 87 ALA A N 1
ATOM 641 C CA . ALA A 1 87 ? -4.203 -6.999 10.250 1.00 96.81 87 ALA A CA 1
ATOM 642 C C . ALA A 1 87 ? -4.229 -5.562 9.705 1.00 96.81 87 ALA A C 1
ATOM 644 O O . ALA A 1 87 ? -4.579 -4.635 10.427 1.00 96.81 87 ALA A O 1
ATOM 645 N N . ALA A 1 88 ? -3.909 -5.376 8.420 1.00 96.69 88 ALA A N 1
ATOM 646 C CA . ALA A 1 88 ? -4.027 -4.079 7.765 1.00 96.69 88 ALA A CA 1
ATOM 647 C C . ALA A 1 88 ? -5.489 -3.594 7.713 1.00 96.69 88 ALA A C 1
ATOM 649 O O . ALA A 1 88 ? -5.747 -2.435 8.032 1.00 96.69 88 ALA A O 1
ATOM 650 N N . TYR A 1 89 ? -6.435 -4.477 7.375 1.00 97.06 89 TYR A N 1
ATOM 651 C CA . TYR A 1 89 ? -7.868 -4.172 7.391 1.00 97.06 89 TYR A CA 1
ATOM 652 C C . TYR A 1 89 ? -8.366 -3.798 8.788 1.00 97.06 89 TYR A C 1
ATOM 654 O O . TYR A 1 89 ? -9.008 -2.763 8.942 1.00 97.06 89 TYR A O 1
ATOM 662 N N . ASP A 1 90 ? -8.014 -4.584 9.810 1.00 97.00 90 ASP A 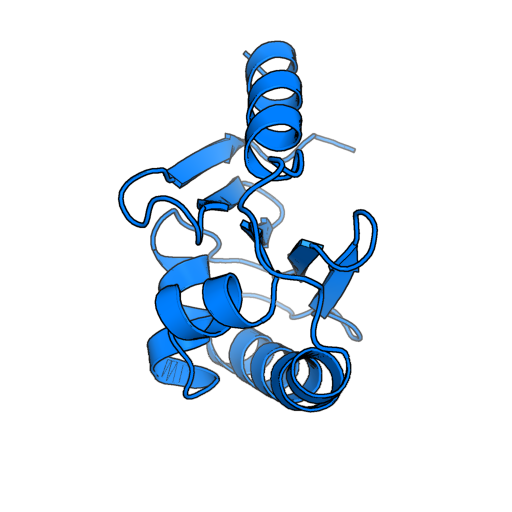N 1
ATOM 663 C CA . ASP A 1 90 ? -8.385 -4.319 11.206 1.00 97.00 90 ASP A CA 1
ATOM 664 C C . ASP A 1 90 ? -7.831 -2.972 11.706 1.00 97.00 90 ASP A C 1
ATOM 666 O O . ASP A 1 90 ? -8.463 -2.312 12.527 1.00 97.00 90 ASP A O 1
ATOM 670 N N . ALA A 1 91 ? -6.695 -2.529 11.156 1.00 97.12 91 ALA A N 1
ATOM 671 C CA . ALA A 1 91 ? -6.100 -1.212 11.385 1.00 97.12 91 ALA A CA 1
ATOM 672 C C . ALA A 1 91 ? -6.705 -0.084 10.518 1.00 97.12 91 ALA A C 1
ATOM 674 O O . ALA A 1 91 ? -6.182 1.033 10.491 1.00 97.12 91 ALA A O 1
ATOM 675 N N . GLY A 1 92 ? -7.775 -0.357 9.768 1.00 96.19 92 GLY A N 1
ATOM 676 C CA . GLY A 1 92 ? -8.486 0.616 8.936 1.00 96.19 92 GLY A CA 1
ATOM 677 C C . GLY A 1 92 ? -7.818 0.935 7.595 1.00 96.19 92 GLY A C 1
ATOM 678 O O . GLY A 1 92 ? -8.266 1.853 6.897 1.00 96.19 92 GLY A O 1
ATOM 679 N N . ILE A 1 93 ? -6.776 0.191 7.208 1.00 97.19 93 ILE A N 1
ATOM 680 C CA . ILE A 1 93 ? -6.152 0.275 5.883 1.00 97.19 93 ILE A CA 1
ATOM 681 C C . ILE A 1 93 ? -6.962 -0.587 4.929 1.00 97.19 93 ILE A C 1
ATOM 683 O O . ILE A 1 93 ? -7.096 -1.778 5.168 1.00 97.19 93 ILE A O 1
ATOM 687 N N . LEU A 1 94 ? -7.465 -0.005 3.844 1.00 97.06 94 LEU A N 1
ATOM 688 C CA . LEU A 1 94 ? -8.342 -0.662 2.871 1.00 97.06 94 LEU A CA 1
ATOM 689 C C . LEU A 1 94 ? -7.595 -1.156 1.631 1.00 97.06 94 LEU A C 1
ATOM 691 O O . LEU A 1 94 ? -8.027 -2.103 0.979 1.00 97.06 94 LEU A O 1
ATOM 695 N N . VAL A 1 95 ? -6.477 -0.509 1.292 1.00 97.19 95 VAL A N 1
ATOM 696 C CA . VAL A 1 95 ? -5.697 -0.834 0.095 1.00 97.19 95 VAL A CA 1
ATOM 697 C C . VAL A 1 95 ? -4.207 -0.763 0.393 1.00 97.19 95 VAL A C 1
ATOM 699 O O . VAL A 1 95 ? -3.724 0.209 0.976 1.00 97.19 95 VAL A O 1
ATOM 702 N N . VAL A 1 96 ? -3.458 -1.751 -0.086 1.00 97.12 96 VAL A N 1
ATOM 703 C CA . VAL A 1 96 ? -2.002 -1.655 -0.235 1.00 97.12 96 VAL A CA 1
ATOM 704 C C . VAL A 1 96 ? -1.674 -1.775 -1.710 1.00 97.12 96 VAL A C 1
ATOM 706 O O . VAL A 1 96 ? -2.152 -2.688 -2.376 1.00 97.12 96 VAL A O 1
ATOM 709 N N . SER A 1 97 ? -0.885 -0.851 -2.244 1.00 96.88 97 SER A N 1
ATOM 710 C CA . SER A 1 97 ? -0.504 -0.870 -3.652 1.00 96.88 97 SER A CA 1
ATOM 711 C C . SER A 1 97 ? 1.001 -0.875 -3.842 1.00 96.88 97 SER A C 1
ATOM 713 O O . SER A 1 97 ? 1.738 -0.332 -3.022 1.00 96.88 97 SER A O 1
ATOM 715 N N . CYS A 1 98 ? 1.445 -1.451 -4.954 1.00 96.06 98 CYS A N 1
ATOM 716 C CA . CYS A 1 98 ? 2.767 -1.192 -5.502 1.00 96.06 98 CYS A CA 1
ATOM 717 C C . CYS A 1 98 ? 2.651 -0.386 -6.793 1.00 96.06 98 CYS A C 1
ATOM 719 O O . CYS A 1 98 ? 1.627 -0.438 -7.477 1.00 96.06 98 CYS A O 1
ATOM 721 N N . HIS A 1 99 ? 3.714 0.332 -7.125 1.00 95.44 99 HIS A N 1
ATOM 722 C CA . HIS A 1 99 ? 3.847 1.074 -8.367 1.00 95.44 99 HIS A CA 1
ATOM 723 C C . HIS A 1 99 ? 5.293 0.980 -8.864 1.00 95.44 99 HIS A C 1
ATOM 725 O O . HIS A 1 99 ? 6.229 1.171 -8.091 1.00 95.44 99 HIS A O 1
ATOM 731 N N . ASP A 1 100 ? 5.476 0.683 -10.148 1.00 93.88 100 ASP A N 1
ATOM 732 C CA . ASP A 1 100 ? 6.731 0.884 -10.869 1.00 93.88 100 ASP A CA 1
ATOM 733 C C . ASP A 1 100 ? 6.476 1.564 -12.226 1.00 93.88 100 ASP A C 1
ATOM 735 O O . ASP A 1 100 ? 5.355 1.945 -12.550 1.00 93.88 100 ASP A O 1
ATOM 739 N N . SER A 1 101 ? 7.523 1.737 -13.038 1.00 91.12 101 SER A N 1
ATOM 740 C CA . SER A 1 101 ? 7.408 2.406 -14.348 1.00 91.12 101 SER A CA 1
ATOM 741 C C . SER A 1 101 ? 6.456 1.738 -15.354 1.00 91.12 101 SER A C 1
ATOM 743 O O . SER A 1 101 ? 6.102 2.364 -16.354 1.00 91.12 101 SER A O 1
ATOM 745 N N . LEU A 1 102 ? 6.062 0.481 -15.129 1.00 91.69 102 LEU A N 1
ATOM 746 C CA . LEU A 1 102 ? 5.219 -0.297 -16.033 1.00 91.69 102 LEU A CA 1
ATOM 747 C C . LEU A 1 102 ? 3.847 -0.596 -15.435 1.00 91.69 102 LEU A C 1
ATOM 749 O O . LEU A 1 102 ? 2.864 -0.579 -16.176 1.00 91.69 102 LEU A O 1
ATOM 753 N N . TRP A 1 103 ? 3.768 -0.862 -14.131 1.00 94.25 103 TRP A N 1
ATOM 754 C CA . TRP A 1 103 ? 2.569 -1.382 -13.477 1.00 94.25 103 TRP A CA 1
ATOM 755 C C . TRP A 1 103 ? 2.216 -0.627 -12.200 1.00 94.25 103 TRP A C 1
ATOM 757 O O . TRP A 1 103 ? 3.082 -0.260 -11.410 1.00 94.25 103 TRP A O 1
ATOM 767 N N . GLU A 1 104 ? 0.917 -0.477 -11.966 1.00 94.75 104 GLU A N 1
ATOM 768 C CA . GLU A 1 104 ? 0.342 -0.143 -10.669 1.00 94.75 104 GLU A CA 1
ATOM 769 C C . GLU A 1 104 ? -0.623 -1.269 -10.282 1.00 94.75 104 GLU A C 1
ATOM 771 O O . GLU A 1 104 ? -1.495 -1.652 -11.067 1.00 94.75 104 GLU A O 1
ATOM 776 N N . CYS A 1 105 ? -0.422 -1.841 -9.098 1.00 95.81 105 CYS A N 1
ATOM 777 C CA . CYS A 1 105 ? -1.216 -2.954 -8.588 1.00 95.81 105 CYS A CA 1
ATOM 778 C C . CYS A 1 105 ? -1.767 -2.616 -7.211 1.00 95.81 105 CYS A C 1
ATOM 780 O O . CYS A 1 105 ? -1.011 -2.244 -6.317 1.00 95.81 105 CYS A O 1
ATOM 782 N N . HIS A 1 106 ? -3.069 -2.794 -7.033 1.00 96.31 106 HIS A N 1
ATOM 783 C CA . HIS A 1 106 ? -3.825 -2.493 -5.828 1.00 96.31 106 HIS A CA 1
ATOM 784 C C . HIS A 1 106 ? -4.374 -3.786 -5.249 1.00 96.31 106 HIS A C 1
ATOM 786 O O . HIS A 1 106 ? -5.136 -4.479 -5.911 1.00 96.31 106 HIS A O 1
ATOM 792 N N . GLN A 1 107 ? -4.008 -4.087 -4.012 1.00 96.94 107 GLN A N 1
ATOM 793 C CA . GLN A 1 107 ? -4.556 -5.189 -3.237 1.00 96.94 107 GLN A CA 1
ATOM 794 C C . GLN A 1 107 ? -5.553 -4.623 -2.232 1.00 96.94 107 GLN A C 1
ATOM 796 O O . GLN A 1 107 ? -5.173 -3.819 -1.371 1.00 96.94 107 GLN A O 1
ATOM 801 N N . SER A 1 108 ? -6.808 -5.055 -2.326 1.00 96.50 108 SER A N 1
ATOM 802 C CA . SER A 1 108 ? -7.799 -4.816 -1.281 1.00 96.50 108 SER A CA 1
ATOM 803 C C . SER A 1 108 ? -7.425 -5.615 -0.032 1.00 96.50 108 SER A C 1
ATOM 805 O O . SER A 1 108 ? -6.982 -6.762 -0.107 1.00 96.50 108 SER A O 1
ATOM 807 N N . THR A 1 109 ? -7.553 -4.996 1.135 1.00 95.81 109 THR A N 1
ATOM 808 C CA . THR A 1 109 ? -7.414 -5.683 2.429 1.00 95.81 109 THR A CA 1
ATOM 809 C C . THR A 1 109 ? -8.768 -6.164 2.952 1.00 95.81 109 THR A C 1
ATOM 811 O O . THR A 1 109 ? -8.811 -7.110 3.737 1.00 95.81 109 THR A O 1
ATOM 814 N N . ARG A 1 110 ? -9.861 -5.523 2.502 1.00 94.06 110 ARG A N 1
ATOM 815 C CA . ARG A 1 110 ? -11.251 -5.897 2.803 1.00 94.06 110 ARG A CA 1
ATOM 816 C C . ARG A 1 110 ? -11.615 -7.218 2.126 1.00 94.06 110 ARG A C 1
ATOM 818 O O . ARG A 1 110 ? -12.265 -8.056 2.738 1.00 94.06 110 ARG A O 1
ATOM 825 N N . ASP A 1 111 ? -11.176 -7.381 0.882 1.00 93.44 111 ASP A N 1
ATOM 826 C CA . ASP A 1 111 ? -11.353 -8.587 0.077 1.00 93.44 111 ASP A CA 1
ATOM 827 C C . ASP A 1 111 ? -9.980 -9.036 -0.456 1.00 93.44 111 ASP A C 1
ATOM 829 O O . ASP A 1 111 ? -9.458 -8.428 -1.390 1.00 93.44 111 ASP A O 1
ATOM 833 N N . PRO A 1 112 ? -9.344 -10.052 0.156 1.00 90.50 112 PRO A N 1
ATOM 834 C CA . PRO A 1 112 ? -8.025 -10.524 -0.256 1.00 90.50 112 PRO A CA 1
ATOM 835 C C . PRO A 1 112 ? -7.941 -11.029 -1.702 1.00 90.50 112 PRO A C 1
ATOM 837 O O . PRO A 1 112 ? -6.841 -11.028 -2.258 1.00 90.50 112 PRO A O 1
ATOM 840 N N . ASP A 1 113 ? -9.062 -11.439 -2.302 1.00 92.69 113 ASP A N 1
ATOM 841 C CA . ASP A 1 113 ? -9.107 -11.922 -3.686 1.00 92.69 113 ASP A CA 1
ATOM 842 C C . ASP A 1 113 ? -9.244 -10.766 -4.697 1.00 92.69 113 ASP A C 1
ATOM 844 O O . ASP A 1 113 ? -8.984 -10.942 -5.890 1.00 92.69 113 ASP A O 1
ATOM 848 N N . ASP A 1 114 ? -9.591 -9.560 -4.230 1.00 93.62 114 ASP A N 1
ATOM 849 C CA . ASP A 1 114 ? -9.726 -8.364 -5.061 1.00 93.62 114 ASP A CA 1
ATOM 850 C C . ASP A 1 114 ? -8.375 -7.658 -5.250 1.00 93.62 114 ASP A C 1
ATOM 852 O O . ASP A 1 114 ? -7.900 -6.864 -4.421 1.00 93.62 114 ASP A O 1
ATOM 856 N N . VAL A 1 115 ? -7.752 -7.965 -6.389 1.00 94.69 115 VAL A N 1
ATOM 857 C CA . VAL A 1 115 ? -6.510 -7.349 -6.854 1.00 94.69 115 VAL A CA 1
ATOM 858 C C . VAL A 1 115 ? -6.720 -6.722 -8.223 1.00 94.69 115 VAL A C 1
ATOM 860 O O . VAL A 1 115 ? -7.076 -7.393 -9.190 1.00 94.69 115 VAL A O 1
ATOM 863 N N . LEU A 1 116 ? -6.414 -5.432 -8.331 1.00 94.44 116 LEU A N 1
ATOM 864 C CA . LEU A 1 116 ? -6.431 -4.711 -9.596 1.00 94.44 116 LEU A CA 1
ATOM 865 C C . LEU A 1 116 ? -5.011 -4.321 -9.997 1.00 94.44 116 LEU A C 1
ATOM 867 O O . LEU A 1 116 ? -4.407 -3.462 -9.361 1.00 94.44 116 LEU A O 1
ATOM 871 N N . CYS A 1 117 ? -4.516 -4.879 -11.099 1.00 93.44 117 CYS A N 1
ATOM 872 C CA . CYS A 1 117 ? -3.291 -4.427 -11.755 1.00 93.44 117 CYS A CA 1
ATOM 873 C C . CYS A 1 117 ? -3.594 -3.771 -13.095 1.00 93.44 117 CYS A C 1
ATOM 875 O O . CYS A 1 117 ? -4.344 -4.302 -13.914 1.00 93.44 117 CYS A O 1
ATOM 877 N N . HIS A 1 118 ? -2.956 -2.639 -13.356 1.00 91.69 118 HIS A N 1
ATOM 878 C CA . HIS A 1 118 ? -3.032 -1.964 -14.641 1.00 91.69 118 HIS A CA 1
ATOM 879 C C . HIS A 1 118 ? -1.703 -1.310 -14.990 1.00 91.69 118 HIS A C 1
ATOM 881 O O . HIS A 1 118 ? -0.836 -1.119 -14.139 1.00 91.69 118 HIS A O 1
ATOM 887 N N . ALA A 1 119 ? -1.540 -0.956 -16.265 1.00 90.94 119 ALA A N 1
ATOM 888 C CA . ALA A 1 119 ? -0.373 -0.201 -16.691 1.00 90.94 119 ALA A CA 1
ATOM 889 C C . ALA A 1 119 ? -0.265 1.096 -15.874 1.00 90.94 119 ALA A C 1
ATOM 891 O O . ALA A 1 119 ? -1.274 1.791 -15.681 1.00 90.94 119 ALA A O 1
ATOM 892 N N . ALA A 1 120 ? 0.944 1.412 -15.412 1.00 85.81 120 ALA A N 1
ATOM 893 C CA . ALA A 1 120 ? 1.209 2.642 -14.685 1.00 85.81 120 ALA A CA 1
ATOM 894 C C . ALA A 1 120 ? 0.819 3.851 -15.559 1.00 85.81 120 ALA A C 1
ATOM 896 O O . ALA A 1 120 ? 1.034 3.827 -16.782 1.00 85.81 120 ALA A O 1
ATOM 897 N N . PRO A 1 121 ? 0.221 4.909 -14.983 1.00 75.38 121 PRO A N 1
ATOM 898 C CA . PRO A 1 121 ? -0.055 6.129 -15.726 1.00 75.38 121 PRO A CA 1
ATOM 899 C C . PRO A 1 121 ? 1.247 6.666 -16.332 1.00 75.38 121 PRO A C 1
ATOM 901 O O . PRO A 1 121 ? 2.209 6.937 -15.613 1.00 75.38 121 PRO A O 1
ATOM 904 N N . ARG A 1 122 ? 1.294 6.817 -17.661 1.00 65.81 122 ARG A N 1
ATOM 905 C CA . ARG A 1 122 ? 2.423 7.489 -18.314 1.00 65.81 122 ARG A CA 1
ATOM 906 C C . ARG A 1 122 ? 2.375 8.958 -17.891 1.00 65.81 122 ARG A C 1
ATOM 908 O O . ARG A 1 122 ? 1.384 9.624 -18.185 1.00 65.81 122 ARG A O 1
ATOM 915 N N . ARG A 1 123 ? 3.383 9.403 -17.137 1.00 56.97 123 ARG A N 1
ATOM 916 C CA . ARG A 1 123 ? 3.568 10.817 -16.785 1.00 56.97 123 ARG A CA 1
ATOM 917 C C . ARG A 1 123 ? 3.946 11.639 -18.007 1.00 56.97 123 ARG A C 1
ATOM 919 O O . ARG A 1 123 ? 4.652 11.084 -18.879 1.00 56.97 123 ARG A O 1
#

Solvent-accessible surface area (backbone atoms only — not comparable to full-atom values): 6470 Å² total; per-residue (Å²): 110,70,72,58,51,54,54,48,56,50,56,56,52,52,86,54,98,84,55,48,65,66,40,63,68,58,47,69,61,42,47,62,34,38,38,54,24,44,64,71,66,32,76,48,66,53,53,95,76,25,51,50,70,38,82,91,56,17,29,39,43,33,47,34,38,28,74,49,43,76,62,39,35,60,43,37,32,46,78,52,41,75,47,40,51,63,58,39,23,67,33,20,25,26,27,35,25,26,30,20,85,61,25,32,20,40,31,31,2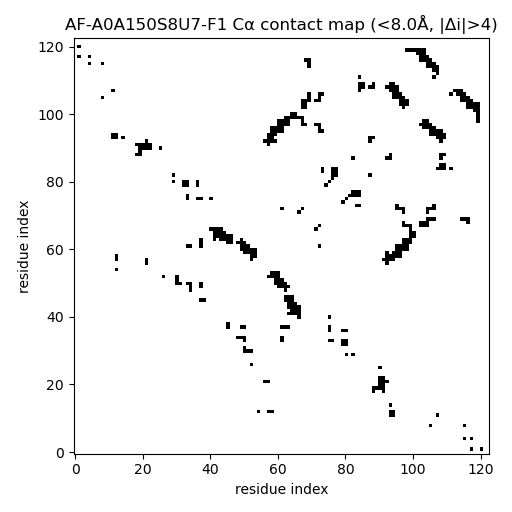4,82,42,80,87,46,63,52,68,46,72,32,82,84,127

pLDDT: mean 91.23, std 8.3, range [56.97, 97.75]

Radius of gyration: 13.23 Å; Cα contacts (8 Å, |Δi|>4): 239; chains: 1; bounding box: 36×23×36 Å

Secondary structure (DSSP, 8-state):
-HHHHHHHHHHHHSPPTTSPPP-HHHHHHHHHHHHHHHHHH-SS---SS-EEEETTTTEEEEE-SS---TTHHHHIIIIISS--HHHHHHTT--EEEEE-SSEEEEEESSSTT-EEEEEPP--